Protein 4J39 (pdb70)

Secondary structure (DSSP, 8-state):
---S-SS---PPPHHHHHHHHHH--TTS-SEEEEEEEETTEEEEEEEE--SSHHHHHHHHTT--HHHHHHHHHTT-SSS--EEEEEEEETTEEEEEEEEGGGHHHHHHHHHHHHHHHHH---

Solvent-accessible surface area: 7562 Å² total; per-residue (Å²): 175,71,34,0,17,124,47,94,72,40,68,28,71,180,73,65,124,99,103,27,55,123,143,74,104,124,50,73,39,35,4,2,116,5,22,0,12,1,48,213,34,81,20,140,41,28,0,67,14,96,83,67,142,79,15,16,144,92,0,41,34,0,4,52,37,123,21,0,75,144,1,0,52,182,55,74,61,198,110,80,42,49,0,48,0,30,1,128,4,28,42,62,68,54,76,19,75,29,18,20,185,59,9,141,120,13,10,67,101,0,40,123,18,0,60,125,7,2,106,101,71,148

Organism: Tomato bushy stunt virus (strain Ja9) (NCBI:txid70158)

Foldseek 3Di:
DQAQWDDDADDDDPVVQVVVVVVDALQQHQFKKKWKDAAHDIDIHGAGAGLDPVRLVVVLNGGDLVSNCVVNVVVDDDDWGKMKMWMDGSHDIDMQIDTPVCSSVSRVVNSVVVSCVSNPDD

Sequence (122 aa):
MTSPFKLPDESPSWTEWRLHNDETNQDNPLGFKESWGFGKVVFKRYLRYDRTEASLHRVLGSWTGDSVNYAASRFFGFDQIGCTYSIRFRGVSITVSGGSRTLQHLCEMAIRSKQELLQLAP

CATH classification: 3.30.390.180

Radius of gyration: 15.16 Å; Cα contacts (8 Å, |Δi|>4): 181; chains: 1; bounding box: 32×36×36 Å

Structure (mmCIF, N/CA/C/O backbone):
data_4J39
#
_entry.id   4J39
#
_cell.length_a   90.611
_cell.length_b   90.611
_cell.length_c   148.521
_cell.angle_alpha   90.00
_cell.angle_beta   90.00
_cell.angle_gamma   120.00
#
_symmetry.space_group_name_H-M   'H 3 2'
#
loop_
_entity.id
_entity.type
_entity.pdbx_description
1 polymer 'RNA silencing suppressor p19'
2 polymer "5'-R(P*CP*AP*GP*CP*AP*GP*CP*AP*GP*CP*CP*UP*GP*CP*UP*GP*CP*UP*G)-3'"
3 non-polymer 'SULFATE ION'
4 water water
#
loop_
_atom_site.group_PDB
_atom_site.id
_atom_site.type_symbol
_atom_site.label_atom_id
_atom_site.label_alt_id
_atom_site.label_comp_id
_atom_site.label_asym_id
_atom_site.label_entity_id
_atom_site.label_seq_id
_atom_site.pdbx_PDB_ins_code
_atom_site.Cartn_x
_atom_site.Cartn_y
_atom_site.Cartn_z
_atom_site.occupancy
_atom_site.B_iso_or_equiv
_atom_site.auth_seq_id
_atom_site.auth_comp_id
_atom_site.auth_asym_id
_atom_site.auth_atom_id
_atom_site.pdbx_PDB_model_num
ATOM 1 N N . MET A 1 4 ? 6.175 50.898 15.704 1.00 58.56 4 MET A N 1
ATOM 2 C CA . MET A 1 4 ? 6.023 50.128 14.403 1.00 58.40 4 MET A CA 1
ATOM 3 C C . MET A 1 4 ? 5.427 48.675 14.576 1.00 55.41 4 MET A C 1
ATOM 4 O O . MET A 1 4 ? 5.710 48.044 15.567 1.00 56.25 4 MET A O 1
ATOM 9 N N . THR A 1 5 ? 4.557 48.204 13.676 1.00 52.72 5 THR A N 1
ATOM 10 C CA . THR A 1 5 ? 3.970 46.835 13.747 1.00 48.60 5 THR A CA 1
ATOM 11 C C . THR A 1 5 ? 4.993 45.833 13.111 1.00 42.65 5 THR A C 1
ATOM 12 O O . THR A 1 5 ? 5.460 45.968 11.979 1.00 39.64 5 THR A O 1
ATOM 16 N N . SER A 1 6 ? 5.365 44.863 13.904 1.00 38.68 6 SER A N 1
ATOM 17 C CA . SER A 1 6 ? 6.382 43.917 13.466 1.00 36.59 6 SER A CA 1
ATOM 18 C C . SER A 1 6 ? 5.785 42.843 12.569 1.00 34.99 6 SER A C 1
ATOM 19 O O . SER A 1 6 ? 4.697 42.407 12.856 1.00 33.41 6 SER A O 1
ATOM 22 N N . PRO A 1 7 ? 6.571 42.255 11.640 1.00 33.13 7 PRO A N 1
ATOM 23 C CA . PRO A 1 7 ? 6.123 41.011 10.962 1.00 32.70 7 PRO A CA 1
ATOM 24 C C . PRO A 1 7 ? 6.177 39.776 11.826 1.00 31.66 7 PRO A C 1
ATOM 25 O O . PRO A 1 7 ? 5.617 38.700 11.424 1.00 33.22 7 PRO A O 1
ATOM 29 N N . PHE A 1 8 ? 6.816 39.876 12.989 1.00 30.87 8 PHE A N 1
ATOM 30 C CA . PHE A 1 8 ? 7.041 38.736 13.880 1.00 30.13 8 PHE A CA 1
ATOM 31 C C . PHE A 1 8 ? 5.887 38.528 14.867 1.00 33.53 8 PHE A C 1
ATOM 32 O O . PHE A 1 8 ? 5.269 39.512 15.373 1.00 33.26 8 PHE A O 1
ATOM 40 N N . LYS A 1 9 ? 5.577 37.272 15.155 1.00 32.68 9 LYS A N 1
ATOM 41 C CA . LYS A 1 9 ? 4.532 36.830 16.078 1.00 33.63 9 LYS A CA 1
ATOM 42 C C . LYS A 1 9 ? 5.015 36.270 17.429 1.00 33.60 9 LYS A C 1
ATOM 43 O O . LYS A 1 9 ? 4.273 35.929 18.345 1.00 34.86 9 LYS A O 1
ATOM 49 N N . LEU A 1 10 ? 6.334 36.214 17.620 1.00 31.40 10 LEU A N 1
ATOM 50 C CA . LEU A 1 10 ? 6.916 35.776 18.832 1.00 32.72 10 LEU A CA 1
ATOM 51 C C . LEU A 1 10 ? 7.985 36.826 19.231 1.00 32.11 10 LEU A C 1
ATOM 52 O O . LEU A 1 10 ? 8.582 37.444 18.380 1.00 34.51 10 LEU A O 1
ATOM 57 N N . PRO A 1 11 ? 8.192 36.982 20.540 1.00 32.14 11 PRO A N 1
ATOM 58 C CA . PRO A 1 11 ? 9.170 37.987 21.001 1.00 33.27 11 PRO A CA 1
ATOM 59 C C . PRO A 1 11 ? 10.618 37.653 20.711 1.00 34.39 11 PRO A C 1
ATOM 60 O O . PRO A 1 11 ? 10.903 36.452 20.507 1.00 31.87 11 PRO A O 1
ATOM 64 N N . ASP A 1 12 ? 11.535 38.637 20.729 1.00 30.74 12 ASP A N 1
ATOM 65 C CA . ASP A 1 12 ? 12.952 38.294 20.613 1.00 30.55 12 ASP A CA 1
ATOM 66 C C . ASP A 1 12 ? 13.427 37.486 21.786 1.00 29.76 12 ASP A C 1
ATOM 67 O O . ASP A 1 12 ? 12.975 37.660 22.919 1.00 29.21 12 ASP A O 1
ATOM 72 N N . GLU A 1 13 ? 14.445 36.647 21.547 1.00 28.54 13 GLU A N 1
ATOM 73 C CA . GLU A 1 13 ? 15.011 35.726 22.507 1.00 28.05 13 GLU A CA 1
ATOM 74 C C . GLU A 1 13 ? 16.513 35.818 22.560 1.00 27.86 13 GLU A C 1
ATOM 75 O O . GLU A 1 13 ? 17.270 34.857 22.909 1.00 31.63 13 GLU A O 1
ATOM 81 N N . SER A 1 14 ? 17.032 37.003 22.205 1.00 30.72 14 SER A N 1
ATOM 82 C CA . SER A 1 14 ? 18.495 37.162 22.281 1.00 30.82 14 SER A CA 1
ATOM 83 C C . SER A 1 14 ? 19.044 36.845 23.648 1.00 30.47 14 SER A C 1
ATOM 84 O O . SER A 1 14 ? 18.550 37.309 24.669 1.00 31.54 14 SER A O 1
ATOM 87 N N . PRO A 1 15 ? 20.205 36.128 23.724 1.00 29.25 15 PRO A N 1
ATOM 88 C CA . PRO A 1 15 ? 20.774 35.890 25.001 1.00 30.64 15 PRO A CA 1
ATOM 89 C C . PRO A 1 15 ? 21.641 37.059 25.509 1.00 35.43 15 PRO A C 1
ATOM 90 O O . PRO A 1 15 ? 22.189 37.773 24.656 1.00 34.52 15 PRO A O 1
ATOM 94 N N . SER A 1 16 ? 21.723 37.242 26.823 1.00 36.86 16 SER A N 1
ATOM 95 C CA . SER A 1 16 ? 22.597 38.243 27.405 1.00 36.52 16 SER A CA 1
ATOM 96 C C . SER A 1 16 ? 24.015 37.784 27.089 1.00 35.11 16 SER A C 1
ATOM 97 O O . SER A 1 16 ? 24.335 36.628 26.786 1.00 31.14 16 SER A O 1
ATOM 100 N N . TRP A 1 17 ? 24.932 38.722 27.201 1.00 35.68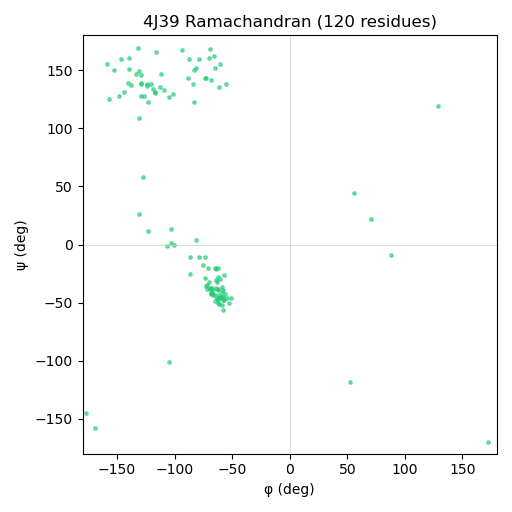 17 TRP A N 1
ATOM 101 C CA . TRP A 1 17 ? 26.345 38.307 27.033 1.00 36.56 17 TRP A CA 1
ATOM 102 C C . TRP A 1 17 ? 26.811 37.216 28.005 1.00 35.84 17 TRP A C 1
A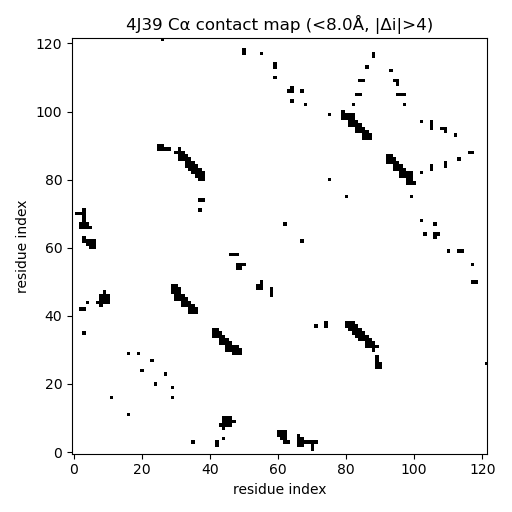TOM 103 O O . TRP A 1 17 ? 27.464 36.270 27.613 1.00 35.90 17 TRP A O 1
ATOM 114 N N . THR A 1 18 ? 26.383 37.288 29.255 1.00 36.61 18 THR A N 1
ATOM 115 C CA . THR A 1 18 ? 26.672 36.227 30.210 1.00 36.55 18 THR A CA 1
ATOM 116 C C . THR A 1 18 ? 26.059 34.885 29.841 1.00 36.02 18 THR A C 1
ATOM 117 O O . THR A 1 18 ? 26.724 33.848 29.891 1.00 35.71 18 THR A O 1
ATOM 121 N N . GLU A 1 19 ? 24.766 34.841 29.465 1.00 36.23 19 GLU A N 1
ATOM 122 C CA . GLU A 1 19 ? 24.212 33.523 29.053 1.00 33.75 19 GLU A CA 1
ATOM 123 C C . GLU A 1 19 ? 24.970 32.905 27.883 1.00 33.94 19 GLU A C 1
ATOM 124 O O . GLU A 1 19 ? 25.177 31.702 27.771 1.00 35.44 19 GLU A O 1
ATOM 130 N N . TRP A 1 20 ? 25.252 33.714 26.896 1.00 35.59 20 TRP A N 1
ATOM 131 C CA . TRP A 1 20 ? 26.05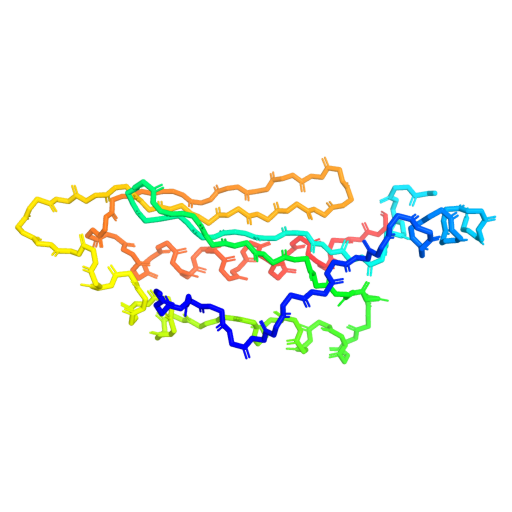8 33.283 25.731 1.00 35.47 20 TRP A CA 1
ATOM 132 C C . TRP A 1 20 ? 27.448 32.680 26.136 1.00 36.96 20 TRP A C 1
ATOM 133 O O . TRP A 1 20 ? 27.766 31.660 25.634 1.00 37.93 20 TRP A O 1
ATOM 144 N N . ARG A 1 21 ? 28.154 33.338 27.022 1.00 39.27 21 ARG A N 1
ATOM 145 C CA . ARG A 1 21 ? 29.459 32.849 27.535 1.00 41.76 21 ARG A CA 1
ATOM 146 C C . ARG A 1 21 ? 29.280 31.526 28.219 1.00 40.96 21 ARG A C 1
ATOM 147 O O . ARG A 1 21 ? 30.032 30.574 27.963 1.00 41.70 21 ARG A O 1
ATOM 155 N N . LEU A 1 22 ? 28.229 31.412 29.074 1.00 39.85 22 LEU A N 1
ATOM 156 C CA . LEU A 1 22 ? 27.984 30.175 29.766 1.00 40.28 22 LEU A CA 1
ATOM 157 C C . LEU A 1 22 ? 27.681 29.055 28.810 1.00 40.53 22 LEU A C 1
ATOM 158 O O . LEU A 1 22 ? 28.199 27.935 28.980 1.00 40.50 22 LEU A O 1
ATOM 163 N N . HIS A 1 23 ? 26.915 29.340 27.742 1.00 37.53 23 HIS A N 1
ATOM 164 C CA . HIS A 1 23 ? 26.597 28.329 26.792 1.00 38.05 23 HIS A CA 1
ATOM 165 C C . HIS A 1 23 ? 27.887 27.885 26.050 1.00 41.44 23 HIS A C 1
ATOM 166 O O . HIS A 1 23 ? 28.042 26.731 25.710 1.00 41.54 23 HIS A O 1
ATOM 173 N N . ASN A 1 24 ? 28.718 28.868 25.774 1.00 43.94 24 ASN A N 1
ATOM 174 C CA . ASN A 1 24 ? 29.988 28.620 25.055 1.00 48.37 24 ASN A CA 1
ATOM 175 C C . ASN A 1 24 ? 30.878 27.686 25.853 1.00 49.77 24 ASN A C 1
ATOM 176 O O . ASN A 1 24 ? 31.340 26.743 25.283 1.00 51.98 24 ASN A O 1
ATOM 181 N N . ASP A 1 25 ? 31.039 27.935 27.152 1.00 53.19 25 ASP A N 1
ATOM 182 C CA . ASP A 1 25 ? 31.846 27.070 28.065 1.00 55.39 25 ASP A CA 1
ATOM 183 C C . ASP A 1 25 ? 31.318 25.649 28.205 1.00 57.86 25 ASP A C 1
ATOM 184 O O . ASP A 1 25 ? 32.084 24.737 28.545 1.00 60.29 25 ASP A O 1
ATOM 189 N N . GLU A 1 26 ? 30.006 25.459 28.025 1.00 58.39 26 GLU A N 1
ATOM 190 C CA . GLU A 1 26 ? 29.292 24.182 28.215 1.00 59.63 26 GLU A CA 1
ATOM 191 C C . GLU A 1 26 ? 29.276 23.273 27.041 1.00 60.74 26 GLU A C 1
ATOM 192 O O . GLU A 1 26 ? 29.050 22.090 27.235 1.00 62.74 26 GLU A O 1
ATOM 198 N N . THR A 1 27 ? 29.408 23.786 25.820 1.00 62.97 27 THR A N 1
ATOM 199 C CA . THR A 1 27 ? 29.253 22.969 24.592 1.00 64.69 27 THR A CA 1
ATOM 200 C C . THR A 1 27 ? 30.590 22.656 23.941 1.00 65.69 27 THR A C 1
ATOM 201 O O . THR A 1 27 ? 31.479 23.504 23.928 1.00 66.32 27 THR A O 1
ATOM 205 N N . ASN A 1 30 ? 31.060 25.564 20.369 1.00 74.13 30 ASN A N 1
ATOM 206 C CA . ASN A 1 30 ? 30.712 24.874 19.124 1.00 73.59 30 ASN A CA 1
ATOM 207 C C . ASN A 1 30 ? 29.668 25.627 18.245 1.00 72.74 30 ASN A C 1
ATOM 208 O O . ASN A 1 30 ? 28.519 25.835 18.681 1.00 72.39 30 ASN A O 1
ATOM 213 N N . GLN A 1 31 ? 30.080 25.993 17.008 1.00 71.16 31 GLN A N 1
ATOM 214 C CA . GLN A 1 31 ? 29.224 26.686 15.977 1.00 69.75 31 GLN A CA 1
ATOM 215 C C . GLN A 1 31 ? 28.022 25.858 15.486 1.00 67.34 31 GLN A C 1
ATOM 216 O O . GLN A 1 31 ? 27.010 26.435 15.097 1.00 67.20 31 GLN A O 1
ATOM 222 N N . ASP A 1 32 ? 28.157 24.529 15.479 1.00 64.49 32 ASP A N 1
ATOM 223 C CA . ASP A 1 32 ? 27.058 23.636 15.107 1.00 62.46 32 ASP A CA 1
ATOM 224 C C . ASP A 1 32 ? 26.013 23.417 16.203 1.00 57.98 32 ASP A C 1
ATOM 225 O O . ASP A 1 32 ? 24.991 22.852 15.887 1.00 58.78 32 ASP A O 1
ATOM 230 N N . ASN A 1 33 ? 26.247 23.836 17.462 1.00 54.32 33 ASN A N 1
ATOM 231 C CA . ASN A 1 33 ? 25.189 23.764 18.544 1.00 51.00 33 ASN A CA 1
ATOM 232 C C . ASN A 1 33 ? 24.915 25.069 19.301 1.00 45.70 33 ASN A C 1
ATOM 233 O O . ASN A 1 33 ? 25.057 25.138 20.496 1.00 44.31 33 ASN A O 1
ATOM 238 N N . PRO A 1 34 ? 24.527 26.101 18.543 1.00 38.65 34 PRO A N 1
ATOM 239 C CA . PRO A 1 34 ? 24.229 27.436 19.067 1.00 37.50 34 PRO A CA 1
ATOM 240 C C . PRO A 1 34 ? 22.955 27.391 19.878 1.00 35.64 34 PRO A C 1
ATOM 241 O O . PRO A 1 34 ? 22.212 26.431 19.791 1.00 35.35 34 PRO A O 1
ATOM 245 N N . LEU A 1 35 ? 22.697 28.458 20.599 1.00 34.69 35 LEU A N 1
ATOM 246 C CA . LEU A 1 35 ? 21.406 28.613 21.330 1.00 33.29 35 LEU A CA 1
ATOM 247 C C . LEU A 1 35 ? 20.225 28.672 20.392 1.00 33.08 35 LEU A C 1
ATOM 248 O O . LEU A 1 35 ? 19.150 28.218 20.706 1.00 34.47 35 LEU A O 1
ATOM 253 N N . GLY A 1 36 ? 20.436 29.226 19.214 1.00 32.06 36 GLY A N 1
ATOM 254 C CA . GLY A 1 36 ? 19.381 29.359 18.217 1.00 30.37 36 GLY A CA 1
ATOM 255 C C . GLY A 1 36 ? 19.825 29.938 16.916 1.00 31.53 36 GLY A C 1
ATOM 256 O O . GLY A 1 36 ? 21.026 29.803 16.521 1.00 32.68 36 GLY A O 1
ATOM 257 N N . PHE A 1 37 ? 18.957 30.733 16.279 1.00 28.67 37 PHE A N 1
ATOM 258 C CA . PHE A 1 37 ? 19.243 31.206 14.932 1.00 29.39 37 PHE A CA 1
ATOM 259 C C . PHE A 1 37 ? 18.787 32.692 14.906 1.00 31.14 37 PHE A C 1
ATOM 260 O O . PHE A 1 37 ? 17.992 33.100 15.786 1.00 30.00 37 PHE A O 1
ATOM 268 N N . LYS A 1 38 ? 19.308 33.424 13.934 1.00 29.94 38 LYS A N 1
ATOM 269 C CA . LYS A 1 38 ? 18.820 34.760 13.725 1.00 30.67 38 LYS A CA 1
ATOM 270 C C . LYS A 1 38 ? 18.070 34.887 12.422 1.00 29.47 38 LYS A C 1
ATOM 271 O O . LYS A 1 38 ? 18.480 34.355 11.360 1.00 29.44 38 LYS A O 1
ATOM 281 N N . GLU A 1 39 ? 17.007 35.767 12.350 1.00 27.16 39 GLU A N 1
ATOM 282 C CA . GLU A 1 39 ? 16.337 35.960 11.141 1.00 27.43 39 GLU A CA 1
ATOM 283 C C . GLU A 1 39 ? 15.909 37.441 11.152 1.00 26.27 39 GLU A C 1
ATOM 284 O O . GLU A 1 39 ? 15.900 38.030 12.253 1.00 26.97 39 GLU A O 1
ATOM 290 N N . SER A 1 40 ? 15.652 37.932 9.997 1.00 29.02 40 SER A N 1
ATOM 291 C CA . SER A 1 40 ? 15.226 39.332 9.798 1.00 29.00 40 SER A CA 1
ATOM 292 C C . SER A 1 40 ? 14.376 39.563 8.581 1.00 29.71 40 SER A C 1
ATOM 293 O O . SER A 1 40 ? 14.440 38.849 7.584 1.00 29.68 40 SER A O 1
ATOM 296 N N . TRP A 1 41 ? 13.487 40.572 8.646 1.00 28.43 41 TRP A N 1
ATOM 297 C CA . TRP A 1 41 ? 12.700 41.019 7.573 1.00 28.01 41 TRP A CA 1
ATOM 298 C C . TRP A 1 41 ? 12.907 42.548 7.403 1.00 29.42 41 TRP A C 1
ATOM 299 O O . TRP A 1 41 ? 12.886 43.259 8.411 1.00 28.98 41 TRP A O 1
ATOM 310 N N . GLY A 1 42 ? 13.228 42.909 6.181 1.00 32.89 42 GLY A N 1
ATOM 311 C CA . GLY A 1 42 ? 13.483 44.296 5.768 1.00 33.46 42 GLY A CA 1
ATOM 312 C C . GLY A 1 42 ? 12.496 44.704 4.708 1.00 33.00 42 GLY A C 1
ATOM 313 O O . GLY A 1 42 ? 12.270 43.993 3.713 1.00 31.33 42 GLY A O 1
ATOM 314 N N . PHE A 1 43 ? 11.916 45.929 4.892 1.00 35.39 43 PHE A N 1
ATOM 315 C CA . PHE A 1 43 ? 11.002 46.568 3.968 1.00 34.08 43 PHE A CA 1
ATOM 316 C C . PHE A 1 43 ? 11.430 48.005 3.718 1.00 37.11 43 PHE A C 1
ATOM 317 O O . PHE A 1 43 ? 11.391 48.820 4.646 1.00 36.07 43 PHE A O 1
ATOM 325 N N . GLY A 1 44 ? 11.922 48.259 2.529 1.00 39.90 44 GLY A N 1
ATOM 326 C CA . GLY A 1 44 ? 12.676 49.514 2.258 1.00 41.46 44 GLY A CA 1
ATOM 327 C C . GLY A 1 44 ? 13.790 49.693 3.260 1.00 41.74 44 GLY A C 1
ATOM 328 O O . GLY A 1 44 ? 14.679 48.805 3.379 1.00 44.18 44 GLY A O 1
ATOM 329 N N . LYS A 1 45 ? 13.730 50.781 4.052 1.00 41.95 45 LYS A N 1
ATOM 330 C CA . LYS A 1 45 ? 14.788 51.089 5.015 1.00 43.28 45 LYS A CA 1
ATOM 331 C C . LYS A 1 45 ? 14.628 50.414 6.396 1.00 42.46 45 LYS A C 1
ATOM 332 O O . LYS A 1 45 ? 15.557 50.467 7.232 1.00 45.56 45 LYS A O 1
ATOM 338 N N . VAL A 1 46 ? 13.481 49.806 6.672 1.00 39.73 46 VAL A N 1
ATOM 339 C CA . VAL A 1 46 ? 13.133 49.459 8.011 1.00 39.53 46 VAL A CA 1
ATOM 340 C C . VAL A 1 46 ? 13.427 47.944 8.139 1.00 40.86 46 VAL A C 1
ATOM 341 O O . VAL A 1 46 ? 13.048 47.213 7.214 1.00 38.29 46 VAL A O 1
ATOM 345 N N . VAL A 1 47 ? 14.160 47.554 9.180 1.00 38.24 47 VAL A N 1
ATOM 346 C CA . VAL A 1 47 ? 14.496 46.142 9.395 1.00 38.10 47 VAL A CA 1
ATOM 347 C C . VAL A 1 47 ? 14.033 45.687 10.789 1.00 37.38 47 VAL A C 1
ATOM 348 O O . VAL A 1 47 ? 14.117 46.454 11.795 1.00 36.85 47 VAL A O 1
ATOM 352 N N . PHE A 1 48 ? 13.458 44.457 10.840 1.00 31.61 48 PHE A N 1
ATOM 353 C CA . PHE A 1 48 ? 12.944 43.877 12.045 1.00 29.84 48 PHE A CA 1
ATOM 354 C C . PHE A 1 48 ? 13.747 42.559 12.233 1.00 28.06 48 PHE A C 1
ATOM 355 O O . PHE A 1 48 ? 13.995 41.927 11.231 1.00 28.93 48 PHE A O 1
ATOM 363 N N . LYS A 1 49 ? 14.131 42.302 13.451 1.00 29.53 49 LYS A N 1
ATOM 364 C CA . LYS A 1 49 ? 15.080 41.179 13.704 1.00 31.45 49 LYS A CA 1
ATOM 365 C C . LYS A 1 49 ? 14.658 40.291 14.850 1.00 30.86 49 LYS A C 1
ATOM 366 O O . LYS A 1 49 ? 14.088 40.751 15.845 1.00 30.39 49 LYS A O 1
ATOM 372 N N . ARG A 1 50 ? 14.967 38.975 14.764 1.00 28.55 50 ARG A N 1
ATOM 373 C CA . ARG A 1 50 ? 14.727 38.079 15.864 1.00 28.96 50 ARG A CA 1
ATOM 374 C C . ARG A 1 50 ? 15.907 37.107 16.057 1.00 28.20 50 ARG A C 1
ATOM 375 O O . ARG A 1 50 ? 16.455 36.599 15.037 1.00 31.48 50 ARG A O 1
ATOM 383 N N . TYR A 1 51 ? 16.295 36.879 17.288 1.00 28.19 51 TYR A N 1
ATOM 384 C CA . TYR A 1 51 ? 17.077 35.692 17.652 1.00 27.10 51 TYR A CA 1
ATOM 385 C C . TYR A 1 51 ? 16.097 34.773 18.356 1.00 28.34 51 TYR A C 1
ATOM 386 O O . TYR A 1 51 ? 15.460 35.189 19.316 1.00 29.49 51 TYR A O 1
ATOM 395 N N . LEU A 1 52 ? 15.986 33.499 17.912 1.00 28.34 52 LEU A N 1
ATOM 396 C CA . LEU A 1 52 ? 14.973 32.565 18.452 1.00 28.03 52 LEU A CA 1
ATOM 397 C C . LEU A 1 52 ? 15.747 31.263 18.843 1.00 28.34 52 LEU A C 1
ATOM 398 O O . LEU A 1 52 ? 16.590 30.803 18.055 1.00 29.78 52 LEU A O 1
ATOM 403 N N . ARG A 1 53 ? 15.361 30.715 19.997 1.00 28.80 53 ARG A N 1
ATOM 404 C CA . ARG A 1 53 ? 16.002 29.467 20.536 1.00 28.23 53 ARG A CA 1
ATOM 405 C C . ARG A 1 53 ? 15.538 28.357 19.705 1.00 31.64 53 ARG A C 1
ATOM 406 O O . ARG A 1 53 ? 14.352 28.233 19.384 1.00 28.81 53 ARG A O 1
ATOM 414 N N . TYR A 1 54 ? 16.434 27.401 19.472 1.00 29.84 54 TYR A N 1
ATOM 415 C CA . TYR A 1 54 ? 16.138 26.358 18.551 1.00 30.71 54 TYR A CA 1
ATOM 416 C C . TYR A 1 54 ? 17.027 25.177 18.913 1.00 31.55 54 TYR A C 1
ATOM 417 O O . TYR A 1 54 ? 18.238 25.318 18.971 1.00 33.02 54 TYR A O 1
ATOM 426 N N . ASP A 1 55 ? 16.427 24.016 19.148 1.00 34.56 55 ASP A N 1
ATOM 427 C CA . ASP A 1 55 ? 17.232 22.886 19.714 1.00 37.79 55 ASP A CA 1
ATOM 428 C C . ASP A 1 55 ? 17.174 21.645 18.835 1.00 38.70 55 ASP A C 1
ATOM 429 O O . ASP A 1 55 ? 17.555 20.532 19.304 1.00 37.27 55 ASP A O 1
ATOM 434 N N . ARG A 1 56 ? 16.642 21.810 17.622 1.00 38.24 56 ARG A N 1
ATOM 435 C CA . ARG A 1 56 ? 16.631 20.831 16.575 1.00 40.34 56 ARG A CA 1
ATOM 436 C C . ARG A 1 56 ? 15.731 19.680 16.827 1.00 40.79 56 ARG A C 1
ATOM 437 O O . ARG A 1 56 ? 15.953 18.655 16.266 1.00 45.36 56 ARG A O 1
ATOM 445 N N . THR A 1 57 ? 14.742 19.852 17.691 1.00 37.99 57 THR A N 1
ATOM 446 C CA . THR A 1 57 ? 13.670 18.888 17.876 1.00 37.31 57 THR A CA 1
ATOM 447 C C . THR A 1 57 ? 12.514 19.264 16.999 1.00 36.42 57 THR A C 1
ATOM 448 O O . THR A 1 57 ? 12.380 20.478 16.509 1.00 34.81 57 THR A O 1
ATOM 452 N N . GLU A 1 58 ? 11.550 18.340 16.857 1.00 36.94 58 GLU A N 1
ATOM 453 C CA . GLU A 1 58 ? 10.355 18.620 16.061 1.00 36.62 58 GLU A CA 1
ATOM 454 C C . GLU A 1 58 ? 9.487 19.649 16.753 1.00 35.00 58 GLU A C 1
ATOM 455 O O . GLU A 1 58 ? 8.900 20.483 16.083 1.00 32.19 58 GLU A O 1
ATOM 466 N N . ALA A 1 59 ? 9.399 19.555 18.070 1.00 34.38 59 ALA A N 1
ATOM 467 C CA . ALA A 1 59 ? 8.669 20.532 18.865 1.00 33.15 59 ALA A CA 1
ATOM 468 C C . ALA A 1 59 ? 9.197 21.978 18.671 1.00 31.63 59 ALA A C 1
ATOM 469 O O . ALA A 1 59 ? 8.439 22.899 18.325 1.00 33.43 59 ALA A O 1
ATOM 471 N N . SER A 1 60 ? 10.491 22.053 18.758 1.00 31.52 60 SER A N 1
ATOM 472 C CA . SER A 1 60 ? 11.176 23.375 18.583 1.00 29.99 60 SER A CA 1
ATOM 473 C C . SER A 1 60 ? 11.065 23.924 17.183 1.00 30.26 60 SER A C 1
ATOM 474 O O . SER A 1 60 ? 10.757 25.150 16.960 1.00 29.71 60 SER A O 1
ATOM 477 N N . LEU A 1 61 ? 11.250 23.074 16.145 1.00 28.93 61 LEU A N 1
ATOM 478 C CA . LEU A 1 61 ? 11.014 23.445 14.718 1.00 27.01 61 LEU A CA 1
ATOM 479 C C . LEU A 1 61 ? 9.624 24.042 14.496 1.00 30.76 61 LEU A C 1
ATOM 480 O O . LEU A 1 61 ? 9.419 25.109 13.859 1.00 28.52 61 LEU A O 1
ATOM 485 N N . HIS A 1 62 ? 8.613 2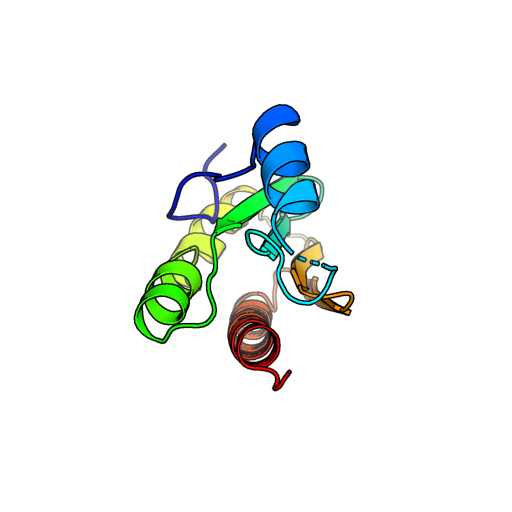3.327 15.008 1.00 30.16 62 HIS A N 1
ATOM 486 C CA . HIS A 1 62 ? 7.224 23.789 14.884 1.00 30.40 62 HIS A CA 1
ATOM 487 C C . HIS A 1 62 ? 7.079 25.219 15.501 1.00 28.85 62 HIS A C 1
ATOM 488 O O . HIS A 1 62 ? 6.500 26.134 14.864 1.00 30.86 62 HIS A O 1
ATOM 495 N N . ARG A 1 63 ? 7.623 25.359 16.688 1.00 29.53 63 ARG A N 1
ATOM 496 C CA . ARG A 1 63 ? 7.452 26.570 17.451 1.00 30.51 63 ARG A CA 1
ATOM 497 C C . ARG A 1 63 ? 8.069 27.729 16.625 1.00 29.31 63 ARG A C 1
ATOM 498 O O . ARG A 1 63 ? 7.440 28.753 16.392 1.00 29.13 63 ARG A O 1
ATOM 506 N N . VAL A 1 64 ? 9.306 27.535 16.187 1.00 28.77 64 VAL A N 1
ATOM 507 C CA . VAL A 1 64 ? 10.018 28.695 15.518 1.00 29.17 64 VAL A CA 1
ATOM 508 C C . VAL A 1 64 ? 9.493 29.015 14.086 1.00 28.03 64 VAL A C 1
ATOM 509 O O . VAL A 1 64 ? 9.604 30.152 13.584 1.00 31.44 64 VAL A O 1
ATOM 513 N N . LEU A 1 65 ? 8.965 28.008 13.340 1.00 28.57 65 LEU A N 1
ATOM 514 C CA . LEU A 1 65 ? 8.327 28.201 12.090 1.00 30.15 65 LEU A CA 1
ATOM 515 C C . LEU A 1 65 ? 7.088 29.080 12.297 1.00 29.41 65 LEU A C 1
ATOM 516 O O . LEU A 1 65 ? 6.599 29.682 11.340 1.00 29.81 65 LEU A O 1
ATOM 521 N N . GLY A 1 66 ? 6.581 29.165 13.544 1.00 29.45 66 GLY A N 1
ATOM 522 C CA . GLY A 1 66 ? 5.390 30.029 13.836 1.00 30.45 66 GLY A CA 1
ATOM 523 C C . GLY A 1 66 ? 5.791 31.485 14.015 1.00 32.63 66 GLY A C 1
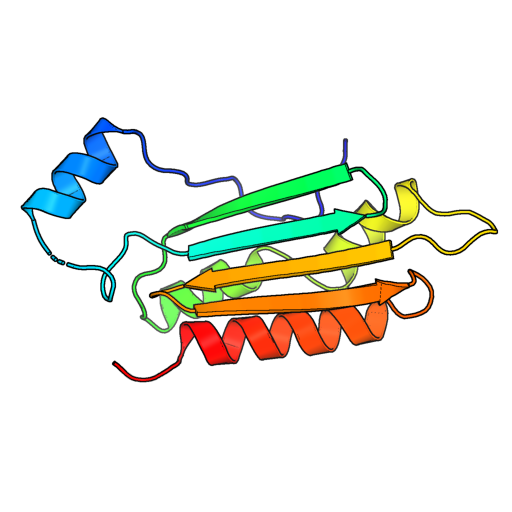ATOM 524 O O . GLY A 1 66 ? 4.945 32.309 14.308 1.00 31.70 66 GLY A O 1
ATOM 525 N N . SER A 1 67 ? 7.065 31.841 13.821 1.00 29.26 67 SER A N 1
ATOM 526 C CA . SER A 1 67 ? 7.500 33.257 14.228 1.00 28.64 67 SER A CA 1
ATOM 527 C C . SER A 1 67 ? 7.014 34.319 13.251 1.00 28.60 67 SER A C 1
ATOM 528 O O . SER A 1 67 ? 6.960 35.547 13.585 1.00 28.90 67 SER A O 1
ATOM 531 N N . TRP A 1 68 ? 6.620 33.931 12.060 1.00 28.26 68 TRP A N 1
ATOM 532 C CA . TRP A 1 68 ? 6.005 34.758 11.062 1.00 28.74 68 TRP A CA 1
ATOM 533 C C . TRP A 1 68 ? 5.233 33.976 10.062 1.00 31.03 68 TRP A C 1
ATOM 534 O O . TRP A 1 68 ? 5.520 32.810 9.834 1.00 29.78 68 TRP A O 1
ATOM 545 N N . THR A 1 69 ? 4.241 34.615 9.420 1.00 30.31 69 THR A N 1
ATOM 546 C CA . THR A 1 69 ? 3.433 33.994 8.385 1.00 30.51 69 THR A CA 1
ATOM 547 C C . THR A 1 69 ? 3.362 34.927 7.187 1.00 30.95 69 THR A C 1
ATOM 548 O O . THR A 1 69 ? 3.726 36.179 7.276 1.00 30.03 69 THR A O 1
ATOM 552 N N . GLY A 1 70 ? 2.865 34.488 6.071 1.00 30.50 70 GLY A N 1
ATOM 553 C CA . GLY A 1 70 ? 2.648 35.352 4.897 1.00 32.90 70 GLY A CA 1
ATOM 554 C C . GLY A 1 70 ? 1.738 36.546 5.302 1.00 31.63 70 GLY A C 1
ATOM 555 O O . GLY A 1 70 ? 2.026 37.741 4.914 1.00 32.60 70 GLY A O 1
ATOM 556 N N . ASP A 1 71 ? 0.719 36.220 6.083 1.00 34.30 71 ASP A N 1
ATOM 557 C CA . ASP A 1 71 ? -0.193 37.286 6.557 1.00 35.40 71 ASP A CA 1
ATOM 558 C C . ASP A 1 71 ? 0.479 38.305 7.481 1.00 33.73 71 ASP A C 1
ATOM 559 O O . ASP A 1 71 ? 0.292 39.548 7.321 1.00 37.06 71 ASP A O 1
ATOM 564 N N . SER A 1 72 ? 1.216 37.847 8.500 1.00 32.29 72 SER A N 1
ATOM 565 C CA . SER A 1 72 ? 1.924 38.776 9.460 1.00 31.55 72 SER A CA 1
ATOM 566 C C . SER A 1 72 ? 2.935 39.574 8.670 1.00 31.68 72 SER A C 1
ATOM 567 O O . SER A 1 72 ? 3.105 40.812 8.895 1.00 33.27 72 SER A O 1
ATOM 570 N N . VAL A 1 73 ? 3.633 38.986 7.675 1.00 32.19 73 VAL A N 1
ATOM 571 C CA . VAL A 1 73 ? 4.587 39.735 6.909 1.00 31.39 73 VAL A CA 1
ATOM 572 C C . VAL A 1 73 ? 3.869 40.798 6.014 1.00 35.10 73 VAL A C 1
ATOM 573 O O . VAL A 1 73 ? 4.322 41.992 5.902 1.00 33.78 73 VAL A O 1
ATOM 577 N N . ASN A 1 74 ? 2.753 40.414 5.407 1.00 34.00 74 ASN A N 1
ATOM 578 C CA . ASN A 1 74 ? 2.061 41.375 4.563 1.00 38.18 74 ASN A CA 1
ATOM 579 C C . ASN A 1 74 ? 1.464 42.546 5.401 1.00 37.43 74 ASN A C 1
ATOM 580 O O . ASN A 1 74 ? 1.433 43.686 4.938 1.00 39.67 74 ASN A O 1
ATOM 585 N N . TYR A 1 75 ? 0.961 42.254 6.576 1.00 38.73 75 TYR A N 1
ATOM 586 C CA . TYR A 1 75 ? 0.390 43.311 7.406 1.00 38.50 75 TYR A CA 1
ATOM 587 C C . TYR A 1 75 ? 1.520 44.299 7.742 1.00 38.77 75 TYR A C 1
ATOM 588 O O . TYR A 1 75 ? 1.423 45.574 7.552 1.00 41.39 75 TYR A O 1
ATOM 597 N N . ALA A 1 76 ? 2.629 43.780 8.225 1.00 36.86 76 ALA A N 1
ATOM 598 C CA . ALA A 1 76 ? 3.754 44.649 8.539 1.00 35.47 76 ALA A CA 1
ATOM 599 C C . ALA A 1 76 ? 4.291 45.425 7.363 1.00 36.16 76 ALA A C 1
ATOM 600 O O . ALA A 1 76 ? 4.617 46.670 7.454 1.00 37.76 76 ALA A O 1
ATOM 602 N N . ALA A 1 77 ? 4.466 44.790 6.235 1.00 35.19 77 ALA A N 1
ATOM 603 C CA . ALA A 1 77 ? 5.043 45.358 5.066 1.00 36.92 77 ALA A CA 1
ATOM 604 C C . ALA A 1 77 ? 4.092 46.429 4.392 1.00 36.47 77 ALA A C 1
ATOM 605 O O . ALA A 1 77 ? 4.599 47.401 3.850 1.00 41.37 77 ALA A O 1
ATOM 607 N N . SER A 1 78 ? 2.815 46.232 4.493 1.00 39.63 78 SER A N 1
ATOM 608 C CA . SER A 1 78 ? 1.783 47.108 3.791 1.00 38.94 78 SER A CA 1
ATOM 609 C C . SER A 1 78 ? 1.815 48.570 4.323 1.00 41.23 78 SER A C 1
ATOM 610 O O . SER A 1 78 ? 1.359 49.474 3.652 1.00 39.87 78 SER A O 1
ATOM 613 N N . ARG A 1 79 ? 2.350 48.739 5.519 1.00 40.42 79 ARG A N 1
ATOM 614 C CA . ARG A 1 79 ? 2.558 50.072 6.113 1.00 41.69 79 ARG A CA 1
ATOM 615 C C . ARG A 1 79 ? 3.482 50.956 5.293 1.00 42.16 79 ARG A C 1
ATOM 616 O O . ARG A 1 79 ? 3.445 52.218 5.377 1.00 44.34 79 ARG A O 1
ATOM 624 N N . PHE A 1 80 ? 4.400 50.312 4.600 1.00 43.85 80 PHE A N 1
ATOM 625 C CA . PHE A 1 80 ? 5.469 50.973 3.893 1.00 43.83 80 PHE A CA 1
ATOM 626 C C . PHE A 1 80 ? 5.210 51.105 2.392 1.00 44.99 80 PHE A C 1
ATOM 627 O O . PHE A 1 80 ? 6.063 51.615 1.668 1.00 44.21 80 PHE A O 1
ATOM 635 N N . PHE A 1 81 ? 4.071 50.601 1.941 1.00 45.23 81 PHE A N 1
ATOM 636 C CA . PHE A 1 81 ? 3.741 50.536 0.532 1.00 48.08 81 PHE A CA 1
ATOM 637 C C . PHE A 1 81 ? 3.061 51.834 0.030 1.00 48.71 81 PHE A C 1
ATOM 638 O O . PHE A 1 81 ? 2.564 52.651 0.775 1.00 50.21 81 PHE A O 1
ATOM 646 N N . GLY A 1 82 ? 3.143 51.955 -1.276 1.00 50.94 82 GLY A N 1
ATOM 647 C CA . GLY A 1 82 ? 2.517 52.981 -2.061 1.00 50.78 82 GLY A CA 1
ATOM 648 C C . GLY A 1 82 ? 2.622 52.618 -3.542 1.00 51.75 82 GLY A C 1
ATOM 649 O O . GLY A 1 82 ? 2.775 51.441 -3.931 1.00 50.70 82 GLY A O 1
ATOM 650 N N . PHE A 1 83 ? 2.512 53.647 -4.390 1.00 51.85 83 PHE A N 1
ATOM 651 C CA . PHE A 1 83 ? 2.593 53.455 -5.823 1.00 52.12 83 PHE A CA 1
ATOM 652 C C . PHE A 1 83 ? 3.958 52.816 -6.285 1.00 50.89 83 PHE A C 1
ATOM 653 O O . PHE A 1 83 ? 3.977 51.805 -6.999 1.00 50.16 83 PHE A O 1
ATOM 661 N N . ASP A 1 84 ? 5.079 53.394 -5.864 1.00 50.13 84 ASP A N 1
ATOM 662 C CA . ASP A 1 84 ? 6.383 52.841 -6.229 1.00 49.69 84 ASP A CA 1
ATOM 663 C C . ASP A 1 84 ? 6.701 51.506 -5.422 1.00 48.30 84 ASP A C 1
ATOM 664 O O . ASP A 1 84 ? 6.329 51.383 -4.278 1.00 47.14 84 ASP A O 1
ATOM 669 N N . GLN A 1 85 ? 7.365 50.532 -6.082 1.00 47.26 85 GLN A N 1
ATOM 670 C CA . GLN A 1 85 ? 7.873 49.300 -5.456 1.00 45.84 85 GLN A CA 1
ATOM 671 C C . GLN A 1 85 ? 9.012 49.629 -4.521 1.00 44.25 85 GLN A C 1
ATOM 672 O O . GLN A 1 85 ? 9.800 50.564 -4.768 1.00 45.73 85 GLN A O 1
ATOM 678 N N . ILE A 1 86 ? 9.077 48.937 -3.377 1.00 42.28 86 ILE A N 1
ATOM 679 C CA . ILE A 1 86 ? 10.248 49.014 -2.499 1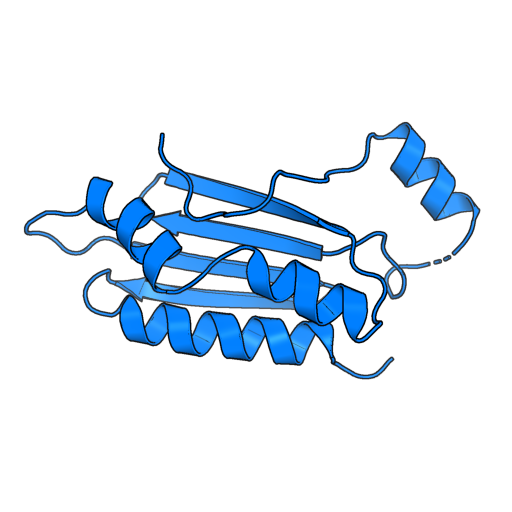.00 40.55 86 ILE A CA 1
ATOM 680 C C . ILE A 1 86 ? 10.918 47.619 -2.416 1.00 39.91 86 ILE A C 1
ATOM 681 O O . ILE A 1 86 ? 10.281 46.624 -2.749 1.00 39.08 86 ILE A O 1
ATOM 686 N N . GLY A 1 87 ? 12.139 47.594 -1.901 1.00 38.72 87 GLY A N 1
ATOM 687 C CA . GLY A 1 87 ? 12.875 46.340 -1.778 1.00 39.04 87 GLY A CA 1
ATOM 688 C C . GLY A 1 87 ? 12.481 45.623 -0.513 1.00 37.42 87 GLY A C 1
ATOM 689 O O . GLY A 1 87 ? 12.435 46.190 0.577 1.00 37.07 87 GLY A O 1
ATOM 690 N N . CYS A 1 88 ? 12.309 44.322 -0.617 1.00 35.62 88 CYS A N 1
ATOM 691 C CA . CYS A 1 88 ? 11.964 43.504 0.543 1.00 33.68 88 CYS A CA 1
ATOM 692 C C . CYS A 1 88 ? 12.881 42.306 0.665 1.00 30.45 88 CYS A C 1
ATOM 693 O O . CYS A 1 88 ? 13.291 41.801 -0.375 1.00 33.10 88 CYS A O 1
ATOM 696 N N . THR A 1 89 ? 13.298 42.006 1.885 1.00 29.65 89 THR A N 1
ATOM 697 C CA . THR A 1 89 ? 14.324 41.001 2.125 1.00 30.37 89 THR A CA 1
ATOM 698 C C . THR A 1 89 ? 14.116 40.199 3.373 1.00 29.46 89 THR A C 1
ATOM 699 O O . THR A 1 89 ? 13.868 40.740 4.482 1.00 31.22 89 THR A O 1
ATOM 703 N N . TYR A 1 90 ? 14.222 38.848 3.243 1.00 29.30 90 TYR A N 1
ATOM 704 C CA . TYR A 1 90 ? 14.221 38.005 4.421 1.00 26.83 90 TYR A CA 1
ATOM 705 C C . TYR A 1 90 ? 15.625 37.379 4.536 1.00 27.76 90 TYR A C 1
ATOM 706 O O . TYR A 1 90 ? 16.195 36.993 3.482 1.00 28.95 90 TYR A O 1
ATOM 715 N N . SER A 1 91 ? 16.203 37.352 5.697 1.00 28.53 91 SER A N 1
ATOM 716 C CA . SER A 1 91 ? 17.463 36.653 5.951 1.00 29.93 91 SER A CA 1
ATOM 717 C C . SER A 1 91 ? 17.385 35.760 7.117 1.00 30.30 91 SER A C 1
ATOM 718 O O . SER A 1 91 ? 16.737 36.061 8.109 1.00 29.48 91 SER A O 1
ATOM 722 N N . ILE A 1 92 ? 18.087 34.626 7.075 1.00 27.66 92 ILE A N 1
ATOM 723 C CA . ILE A 1 92 ? 18.199 33.758 8.179 1.00 26.86 92 ILE A CA 1
ATOM 724 C C . ILE A 1 92 ? 19.686 33.208 8.237 1.00 29.88 92 ILE A C 1
ATOM 725 O O . ILE A 1 92 ? 20.283 32.979 7.150 1.00 29.85 92 ILE A O 1
ATOM 730 N N . ARG A 1 93 ? 20.253 33.122 9.423 1.00 29.87 93 ARG A N 1
ATOM 731 C CA . ARG A 1 93 ? 21.546 32.577 9.625 1.00 30.06 93 ARG A CA 1
ATOM 732 C C . ARG A 1 93 ? 21.526 31.504 10.732 1.00 32.82 93 ARG A C 1
ATOM 733 O O . ARG A 1 93 ? 20.969 31.716 11.850 1.00 29.88 93 ARG A O 1
ATOM 741 N N . PHE A 1 94 ? 22.076 30.330 10.381 1.00 29.87 94 PHE A N 1
ATOM 742 C CA . PHE A 1 94 ? 22.160 29.226 11.327 1.00 31.00 94 PHE A CA 1
ATOM 743 C C . PHE A 1 94 ? 23.418 28.389 11.017 1.00 31.60 94 PHE A C 1
ATOM 744 O O . PHE A 1 94 ? 23.649 28.047 9.839 1.00 32.46 94 PHE A O 1
ATOM 752 N N . ARG A 1 95 ? 24.253 28.157 12.020 1.00 33.02 95 ARG A N 1
ATOM 753 C CA . ARG A 1 95 ? 25.406 27.213 11.861 1.00 37.38 95 ARG A CA 1
ATOM 754 C C . ARG A 1 95 ? 26.336 27.589 10.674 1.00 38.10 95 ARG A C 1
ATOM 755 O O . ARG A 1 95 ? 26.727 26.756 9.852 1.00 38.91 95 ARG A O 1
ATOM 763 N N . GLY A 1 96 ? 26.653 28.877 10.567 1.00 37.79 96 GLY A N 1
ATOM 764 C CA . GLY A 1 96 ? 27.625 29.305 9.608 1.00 36.62 96 GLY A CA 1
ATOM 765 C C . GLY A 1 96 ? 27.069 29.629 8.216 1.00 36.97 96 GLY A C 1
ATOM 766 O O . GLY A 1 96 ? 27.779 30.138 7.333 1.00 36.15 96 GLY A O 1
ATOM 767 N N . VAL A 1 97 ? 25.777 29.311 7.964 1.00 33.88 97 VAL A N 1
ATOM 768 C CA . VAL 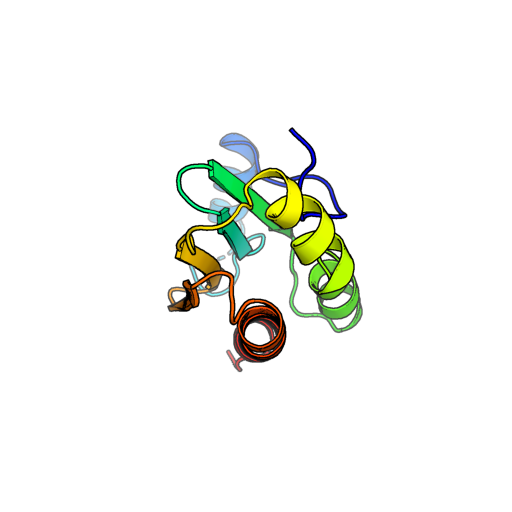A 1 97 ? 25.210 29.552 6.667 1.00 33.18 97 VAL A CA 1
ATOM 769 C C . VAL A 1 97 ? 24.050 30.564 6.736 1.00 32.53 97 VAL A C 1
ATOM 770 O O . VAL A 1 97 ? 23.195 30.460 7.628 1.00 31.91 97 VAL A O 1
ATOM 774 N N . SER A 1 98 ? 24.139 31.548 5.852 1.00 32.30 98 SER A N 1
ATOM 775 C CA . SER A 1 98 ? 23.131 32.615 5.689 1.00 31.21 98 SER A CA 1
ATOM 776 C C . SER A 1 98 ? 22.414 32.400 4.374 1.00 32.85 98 SER A C 1
ATOM 777 O O . SER A 1 98 ? 23.028 32.057 3.346 1.00 31.40 98 SER A O 1
ATOM 780 N N . ILE A 1 99 ? 21.083 32.480 4.425 1.00 30.15 99 ILE A N 1
ATOM 781 C CA . ILE A 1 99 ? 20.246 32.522 3.273 1.00 30.47 99 ILE A CA 1
ATOM 782 C C . ILE A 1 99 ? 19.476 33.851 3.225 1.00 30.42 99 ILE A C 1
ATOM 783 O O . ILE A 1 99 ? 18.812 34.243 4.217 1.00 32.09 99 ILE A O 1
ATOM 788 N N . THR A 1 100 ? 19.482 34.505 2.098 1.00 28.20 100 THR A N 1
ATOM 789 C CA . THR A 1 100 ? 18.709 35.748 1.954 1.00 30.96 100 THR A CA 1
ATOM 790 C C . THR A 1 100 ? 17.736 35.609 0.751 1.00 27.43 100 THR A C 1
ATOM 791 O O . THR A 1 100 ? 18.093 35.205 -0.347 1.00 28.60 100 THR A O 1
ATOM 795 N N . VAL A 1 101 ? 16.496 36.039 0.885 1.00 27.22 101 VAL A N 1
ATOM 796 C CA . VAL A 1 101 ? 15.565 35.977 -0.147 1.00 28.05 101 VAL A CA 1
ATOM 797 C C . VAL A 1 101 ? 15.066 37.405 -0.363 1.00 28.95 101 VAL A C 1
ATOM 798 O O . VAL A 1 101 ? 14.587 38.031 0.584 1.00 31.33 101 VAL A O 1
ATOM 802 N N . SER A 1 102 ? 15.203 37.922 -1.579 1.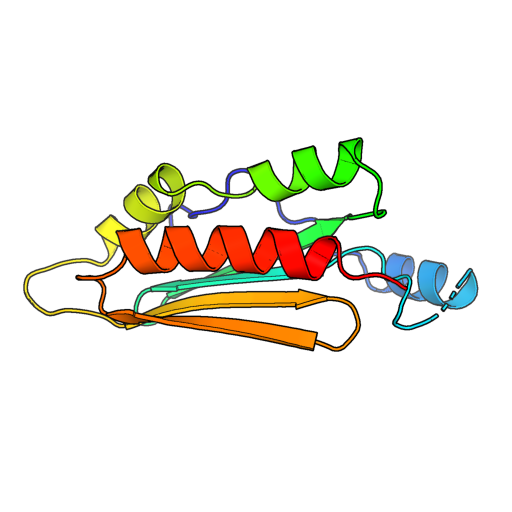00 29.15 102 SER A N 1
ATOM 803 C CA . SER A 1 102 ? 15.000 39.399 -1.801 1.00 29.90 102 SER A CA 1
ATOM 804 C C . SER A 1 102 ? 14.245 39.667 -3.096 1.00 30.02 102 SER A C 1
ATOM 805 O O . SER A 1 102 ? 14.384 38.918 -4.126 1.00 31.94 102 SER A O 1
ATOM 809 N N . GLY A 1 103 ? 13.493 40.776 -3.153 1.00 30.67 103 GLY A N 1
ATOM 810 C CA . GLY A 1 103 ? 13.000 41.266 -4.387 1.00 31.29 103 GLY A CA 1
ATOM 811 C C . GLY A 1 103 ? 12.021 42.409 -4.118 1.00 33.01 103 GLY A C 1
ATOM 812 O O . GLY A 1 103 ? 11.966 42.877 -3.021 1.00 34.34 103 GLY A O 1
ATOM 813 N N . GLY A 1 104 ? 11.293 42.867 -5.125 1.00 35.41 104 GLY A N 1
ATOM 814 C CA . GLY A 1 104 ? 10.418 44.038 -4.947 1.00 35.36 104 GLY A CA 1
ATOM 815 C C . GLY A 1 104 ? 9.122 43.696 -4.241 1.00 35.99 104 GLY A C 1
ATOM 816 O O . GLY A 1 104 ? 8.691 42.536 -4.245 1.00 36.30 104 GLY A O 1
ATOM 817 N N . SER A 1 105 ? 8.454 44.696 -3.660 1.00 36.71 105 SER A N 1
ATOM 818 C CA . SER A 1 105 ? 7.147 44.442 -2.952 1.00 38.12 105 SER A CA 1
ATOM 819 C C . SER A 1 105 ? 6.098 43.803 -3.794 1.00 38.34 105 SER A C 1
ATOM 820 O O . SER A 1 105 ? 5.103 43.162 -3.272 1.00 38.67 105 SER A O 1
ATOM 823 N N . ARG A 1 106 ? 6.179 44.005 -5.099 1.00 39.31 106 ARG A N 1
ATOM 824 C CA . ARG A 1 106 ? 5.159 43.422 -5.963 1.00 41.41 106 ARG A CA 1
ATOM 825 C C . ARG A 1 106 ? 5.257 41.889 -5.895 1.00 40.98 106 ARG A C 1
ATOM 826 O O . ARG A 1 106 ? 4.304 41.209 -6.232 1.00 43.24 106 ARG A O 1
ATOM 841 N N . THR A 1 107 ? 6.396 41.368 -5.479 1.00 39.71 107 THR A N 1
ATOM 842 C CA . THR A 1 107 ? 6.606 39.912 -5.440 1.00 39.38 107 THR A CA 1
ATOM 843 C C . THR A 1 107 ? 6.499 39.309 -4.025 1.00 38.10 107 THR A C 1
ATOM 844 O O . THR A 1 107 ? 6.908 38.182 -3.768 1.00 34.55 107 THR A O 1
ATOM 848 N N . LEU A 1 108 ? 5.988 40.055 -3.060 1.00 36.94 108 LEU A N 1
ATOM 849 C CA . LEU A 1 108 ? 6.143 39.679 -1.700 1.00 35.12 108 LEU A CA 1
ATOM 850 C C . LEU A 1 108 ? 5.560 38.301 -1.369 1.00 34.71 108 LEU A C 1
ATOM 851 O O . LEU A 1 108 ? 6.137 37.568 -0.541 1.00 36.68 108 LEU A O 1
ATOM 856 N N . GLN A 1 109 ? 4.427 37.949 -1.992 1.00 35.64 109 GLN A N 1
ATOM 857 C CA . GLN A 1 109 ? 3.835 36.640 -1.716 1.00 37.07 109 GLN A CA 1
ATOM 858 C C . GLN A 1 109 ? 4.848 35.472 -2.059 1.00 37.81 109 GLN A C 1
ATOM 859 O O . GLN A 1 109 ? 5.036 34.526 -1.267 1.00 33.63 109 GLN A O 1
ATOM 865 N N . HIS A 1 110 ? 5.473 35.602 -3.208 1.00 37.74 110 HIS A N 1
ATOM 866 C CA . HIS A 1 110 ? 6.490 34.620 -3.647 1.00 38.97 110 HIS A CA 1
ATOM 867 C C . HIS A 1 110 ? 7.747 34.738 -2.765 1.00 36.48 110 HIS A C 1
ATOM 868 O O . HIS A 1 110 ? 8.374 33.708 -2.458 1.00 36.73 110 HIS A O 1
ATOM 875 N N . LEU A 1 111 ? 8.160 35.955 -2.337 1.00 35.91 111 LEU A N 1
ATOM 876 C CA . LEU A 1 111 ? 9.251 36.017 -1.393 1.00 34.21 111 LEU A CA 1
ATOM 877 C C . LEU A 1 111 ? 8.909 35.243 -0.082 1.00 34.05 111 LEU A C 1
ATOM 878 O O . LEU A 1 111 ? 9.754 34.519 0.425 1.00 35.38 111 LEU A O 1
ATOM 883 N N . CYS A 1 112 ? 7.654 35.350 0.443 1.00 32.57 112 CYS A N 1
ATOM 884 C CA . CYS A 1 112 ? 7.326 34.635 1.652 1.00 33.13 112 CYS A CA 1
ATOM 885 C C . CYS A 1 112 ? 7.399 33.106 1.470 1.00 30.33 112 CYS A C 1
ATOM 886 O O . CYS A 1 112 ? 7.755 32.358 2.363 1.00 31.30 112 CYS A O 1
ATOM 889 N N . GLU A 1 113 ? 6.967 32.726 0.276 1.00 32.28 113 GLU A N 1
ATOM 890 C CA . GLU A 1 113 ? 6.839 31.229 -0.022 1.00 33.83 113 GLU A CA 1
ATOM 891 C C . GLU A 1 113 ? 8.264 30.672 -0.070 1.00 32.91 113 GLU A C 1
ATOM 892 O O . GLU A 1 113 ? 8.554 29.642 0.516 1.00 33.76 113 GLU A O 1
ATOM 898 N N . MET A 1 114 ? 9.163 31.420 -0.713 1.00 34.01 114 MET A N 1
ATOM 899 C CA . MET A 1 114 ? 10.560 30.948 -0.757 1.00 32.71 114 MET A CA 1
ATOM 900 C C . MET A 1 114 ? 11.254 31.102 0.599 1.00 32.85 114 MET A C 1
ATOM 901 O O . MET A 1 114 ? 12.115 30.262 0.973 1.00 31.97 114 MET A O 1
ATOM 906 N N . ALA A 1 115 ? 10.943 32.154 1.338 1.00 32.15 115 ALA A N 1
ATOM 907 C CA . ALA A 1 115 ? 11.531 32.411 2.667 1.00 32.62 115 ALA A CA 1
ATOM 908 C C . ALA A 1 115 ? 11.173 31.260 3.655 1.00 30.48 115 ALA A C 1
ATOM 909 O O . ALA A 1 115 ? 12.014 30.771 4.369 1.00 30.57 115 ALA A O 1
ATOM 911 N N . ILE A 1 116 ? 9.929 30.801 3.648 1.00 31.35 116 ILE A N 1
ATOM 912 C CA . ILE A 1 116 ? 9.530 29.820 4.619 1.00 30.19 116 ILE A CA 1
ATOM 913 C C . ILE A 1 116 ? 10.160 28.413 4.310 1.00 28.77 116 ILE A C 1
ATOM 914 O O . ILE A 1 116 ? 10.554 27.741 5.229 1.00 31.53 116 ILE A O 1
ATOM 919 N N . ARG A 1 117 ? 10.276 28.156 3.014 1.00 30.84 117 ARG A N 1
ATOM 920 C CA . ARG A 1 117 ? 10.880 26.901 2.483 1.00 34.24 117 ARG A CA 1
ATOM 921 C C . ARG A 1 117 ? 12.394 26.947 2.860 1.00 33.42 117 ARG A C 1
ATOM 922 O O . ARG A 1 117 ? 12.969 25.985 3.418 1.00 36.38 117 ARG A O 1
ATOM 930 N N . SER A 1 118 ? 13.000 28.137 2.703 1.00 33.32 118 SER A N 1
ATOM 931 C CA . SER A 1 118 ? 14.447 28.282 3.054 1.00 33.63 118 SER A CA 1
ATOM 932 C C . SER A 1 118 ? 14.731 28.052 4.513 1.00 31.18 118 SER A C 1
ATOM 933 O O . SER A 1 118 ? 15.685 27.384 4.926 1.00 31.22 118 SER A O 1
ATOM 936 N N . LYS A 1 119 ? 13.882 28.674 5.314 1.00 29.21 119 LYS A N 1
ATOM 937 C CA . LYS A 1 119 ? 13.978 28.567 6.749 1.00 30.18 119 LYS A CA 1
ATOM 938 C C . LYS A 1 119 ? 13.869 27.051 7.144 1.00 29.70 119 LYS A C 1
ATOM 939 O O . LYS A 1 119 ? 14.630 26.595 7.918 1.00 29.72 119 LYS A O 1
ATOM 945 N N . GLN A 1 120 ? 12.813 26.448 6.728 1.00 32.90 120 GLN A N 1
ATOM 946 C CA . GLN A 1 120 ? 12.620 24.993 7.035 1.00 35.90 120 GLN A CA 1
ATOM 947 C C . GLN A 1 120 ? 13.879 24.121 6.641 1.00 36.03 120 GLN A C 1
ATOM 948 O O . GLN A 1 120 ? 14.408 23.415 7.497 1.00 36.10 120 GLN A O 1
ATOM 959 N N . GLU A 1 121 ? 14.428 24.337 5.462 1.00 38.00 121 GLU A N 1
ATOM 960 C CA . GLU A 1 121 ? 15.533 23.468 4.978 1.00 38.57 121 GLU A CA 1
ATOM 961 C C . GLU A 1 121 ? 16.794 23.749 5.735 1.00 36.57 121 GLU A C 1
ATOM 962 O O . GLU A 1 121 ? 17.540 22.832 6.105 1.00 34.83 121 GLU A O 1
ATOM 968 N N . LEU A 1 122 ? 17.044 25.037 6.059 1.00 31.52 122 LEU A N 1
ATOM 969 C CA . LEU A 1 122 ? 18.228 25.348 6.848 1.00 30.71 122 LEU A CA 1
ATOM 970 C C . LEU A 1 122 ? 18.228 24.786 8.254 1.00 32.37 122 LEU A C 1
ATOM 971 O O . LEU A 1 122 ? 19.220 24.238 8.774 1.00 32.41 122 LEU A O 1
ATOM 976 N N . LEU A 1 123 ? 17.076 24.914 8.910 1.00 30.60 123 LEU A N 1
ATOM 977 C CA . LEU A 1 123 ? 16.910 24.476 10.278 1.00 31.74 123 LEU A CA 1
ATOM 978 C C . LEU A 1 123 ? 16.917 22.908 10.357 1.00 34.64 123 LEU A C 1
ATOM 979 O O . LEU A 1 123 ? 17.322 22.365 11.367 1.00 39.18 123 LEU A O 1
ATOM 984 N N . GLN A 1 124 ? 16.663 22.268 9.245 1.00 36.39 124 GLN A N 1
ATOM 985 C CA . GLN A 1 124 ? 16.649 20.767 9.240 1.00 41.52 124 GLN A CA 1
ATOM 986 C C . GLN A 1 124 ? 17.902 20.146 8.634 1.00 46.34 124 GLN A C 1
ATOM 987 O O . GLN A 1 124 ? 17.979 18.889 8.552 1.00 45.93 124 GLN A O 1
ATOM 993 N N . LEU A 1 125 ? 18.848 20.966 8.224 1.00 48.11 125 LEU A N 1
ATOM 994 C CA . LEU A 1 125 ? 20.027 20.461 7.522 1.00 53.75 125 LEU A CA 1
ATOM 995 C C . LEU A 1 125 ? 20.777 19.517 8.465 1.00 56.76 125 LEU A C 1
ATOM 996 O O . LEU A 1 125 ? 20.995 19.845 9.626 1.00 54.15 125 LEU A O 1
ATOM 1001 N N . ALA A 1 126 ? 21.206 18.367 7.939 1.00 61.86 126 ALA A N 1
ATOM 1002 C CA . ALA A 1 126 ? 21.882 17.353 8.765 1.00 66.12 126 ALA A CA 1
ATOM 1003 C C . ALA A 1 126 ? 23.185 17.878 9.419 1.00 69.41 126 ALA A C 1
ATOM 1004 O O . ALA A 1 126 ? 23.816 18.848 8.926 1.00 69.81 126 ALA A O 1
ATOM 1006 N N . PRO A 1 127 ? 23.583 17.256 10.557 1.00 73.13 127 PRO A N 1
ATOM 1007 C CA . PRO A 1 127 ? 24.817 17.685 11.274 1.00 74.65 127 PRO A CA 1
ATOM 1008 C C . PRO A 1 127 ? 26.057 17.829 10.345 1.00 75.47 127 PRO A C 1
ATOM 1009 O O . PRO A 1 127 ? 26.076 17.292 9.224 1.00 76.30 127 PRO A O 1
#

Nearest PDB structures (foldseek):
  4j39-assembly1_A  TM=1.008E+00  e=9.130E-25  Tomato bushy stunt virus
  4kq0-assembly1_D  TM=1.007E+00  e=7.740E-24  Tomato bushy stunt virus
  4knq-assembly1_A  TM=1.005E+00  e=2.323E-23  Tomato bushy stunt virus
  4jgn-assembly1_A-2  TM=1.002E+00  e=2.186E-23  Tomato bushy stunt virus
  1r9f-assembly1_A-2  TM=1.005E+00  e=2.966E-23  Tomato bushy stunt virus

InterPro domains:
  IPR004905 Tombusvirus p19 core protein [PF03220] (1-170)
  IPR036131 Tombusvirus P19 superfamily [G3DSA:3.30.390.180] (1-149)
  IPR036131 Tombusvirus P19 superfamily [SSF103145] (8-152)

B-factor: mean 45.89, std 14.39, range [25.22, 86.46]